Protein AF-A0A2V8JB22-F1 (afdb_monomer_lite)

pLDDT: mean 75.25, std 18.9, range [32.5, 94.56]

Radius of gyration: 24.41 Å; chains: 1; bounding box: 42×45×78 Å

Secondary structure (DSSP, 8-state):
-----------THHHHHHHHHHHTT-EEEEEEEE--SHHHHHHHHHHHT-TT--EEEEEEEEESTTSB-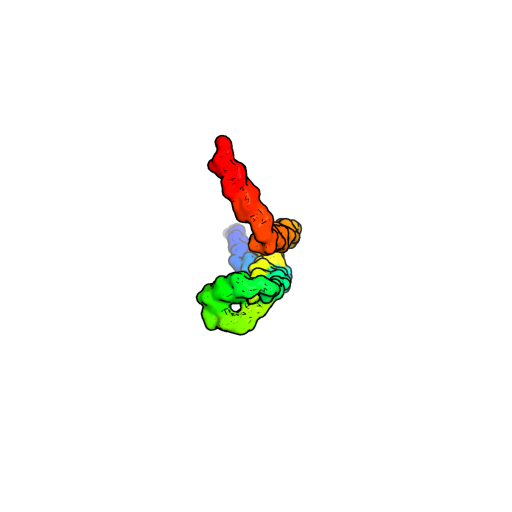HHHHHHHHHHHHHHHHHTT-TTHHHHHHHTT--

Foldseek 3Di:
DDDDDPPPPPPCVVVVVVVVVFQVPKDKDKDKDFDPDPVSLVVVCVVVVNNPDGIDIDMDTRDTPVGNDVVNVVVVVVCVVVVVVVVPDPCVVVVVVVVVPD

Sequence (102 aa):
MWRPTTDTDRSPEGSSRDFHALASRSLSAYLVYQLLNADAQNKAAAYSNNPDIRFEYTVISNIYSAGLPPLEAGSVVAERFIARERTMDPMDEVFRTTNGMR

Structure (mmCIF, N/CA/C/O backbone):
data_AF-A0A2V8JB22-F1
#
_entry.id   AF-A0A2V8JB22-F1
#
loop_
_atom_site.group_PDB
_atom_site.id
_atom_site.type_symbol
_atom_site.label_atom_id
_atom_site.label_alt_id
_atom_site.label_comp_id
_atom_site.label_asym_id
_atom_site.label_entity_id
_atom_site.label_seq_id
_atom_site.pdbx_PDB_ins_code
_atom_site.Cartn_x
_atom_site.Cartn_y
_atom_site.Cartn_z
_atom_site.occupancy
_atom_site.B_iso_or_equiv
_atom_site.auth_seq_id
_atom_site.auth_comp_id
_atom_site.auth_asym_id
_atom_site.auth_atom_id
_atom_site.pdbx_PDB_model_num
ATOM 1 N N . MET A 1 1 ? 20.441 -5.523 -61.464 1.00 38.66 1 MET A N 1
ATOM 2 C CA . MET A 1 1 ? 20.774 -4.458 -60.495 1.00 38.66 1 MET A CA 1
ATOM 3 C C . MET A 1 1 ? 19.741 -4.522 -59.380 1.00 38.66 1 MET A C 1
ATOM 5 O O . MET A 1 1 ? 18.619 -4.082 -59.576 1.00 38.66 1 MET A O 1
ATOM 9 N N . TRP A 1 2 ? 20.066 -5.203 -58.282 1.00 32.50 2 TRP A N 1
ATOM 10 C CA . TRP A 1 2 ? 19.169 -5.386 -57.138 1.00 32.50 2 TRP A CA 1
ATOM 11 C C . TRP A 1 2 ? 19.340 -4.193 -56.192 1.00 32.50 2 TRP A C 1
ATOM 13 O O . TRP A 1 2 ? 20.472 -3.844 -55.857 1.00 32.50 2 TRP A O 1
ATO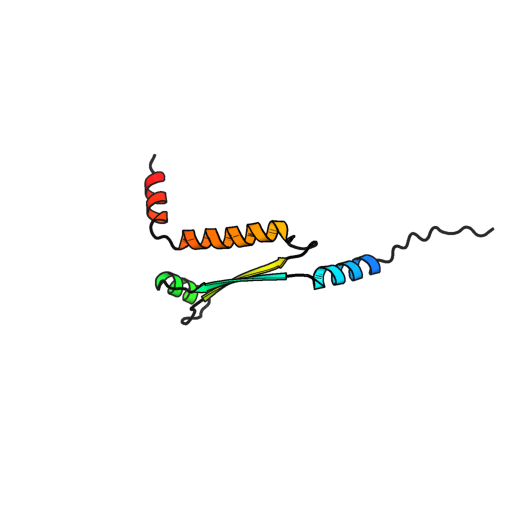M 23 N N . ARG A 1 3 ? 18.245 -3.524 -55.823 1.00 38.75 3 ARG A N 1
ATOM 24 C CA . ARG A 1 3 ? 18.247 -2.477 -54.794 1.00 38.75 3 ARG A CA 1
ATOM 25 C C . ARG A 1 3 ? 17.774 -3.109 -53.484 1.00 38.75 3 ARG A C 1
ATOM 27 O O . ARG A 1 3 ? 16.684 -3.676 -53.502 1.00 38.75 3 ARG A O 1
ATOM 34 N N . PRO A 1 4 ? 18.523 -3.003 -52.373 1.00 44.44 4 PRO A N 1
ATOM 35 C CA . PRO A 1 4 ? 17.979 -3.368 -51.081 1.00 44.44 4 PRO A CA 1
ATOM 36 C C . PRO A 1 4 ? 16.941 -2.309 -50.717 1.00 44.44 4 PRO A C 1
ATOM 38 O O . PRO A 1 4 ? 17.271 -1.135 -50.552 1.00 44.44 4 PRO A O 1
ATOM 41 N N . THR A 1 5 ? 15.678 -2.708 -50.617 1.00 49.75 5 THR A N 1
ATOM 42 C CA . THR A 1 5 ? 14.719 -1.996 -49.777 1.00 49.75 5 THR A CA 1
ATOM 43 C C . THR A 1 5 ? 15.281 -2.041 -48.364 1.00 49.75 5 THR A C 1
ATOM 45 O O . THR A 1 5 ? 15.498 -3.121 -47.821 1.00 49.75 5 THR A O 1
ATOM 48 N N . THR A 1 6 ? 15.587 -0.873 -47.801 1.00 48.56 6 THR A N 1
ATOM 49 C CA . THR A 1 6 ? 15.809 -0.709 -46.366 1.00 48.56 6 THR A CA 1
ATOM 50 C C . THR A 1 6 ? 14.525 -1.141 -45.687 1.00 48.56 6 THR A C 1
ATOM 52 O O . THR A 1 6 ? 13.568 -0.369 -45.599 1.00 48.56 6 THR A O 1
ATOM 55 N N . ASP A 1 7 ? 14.484 -2.414 -45.312 1.00 42.88 7 ASP A N 1
ATOM 56 C CA . ASP A 1 7 ? 13.396 -2.972 -44.548 1.00 42.88 7 ASP A CA 1
ATOM 57 C C . ASP A 1 7 ? 13.456 -2.304 -43.181 1.00 42.88 7 ASP A C 1
ATOM 59 O O . ASP A 1 7 ? 14.310 -2.578 -42.339 1.00 42.88 7 ASP A O 1
ATOM 63 N N . THR A 1 8 ? 12.614 -1.289 -43.047 1.00 52.09 8 THR A N 1
ATOM 64 C CA . THR A 1 8 ? 12.410 -0.552 -41.808 1.00 52.09 8 THR A CA 1
ATOM 65 C C . THR A 1 8 ? 11.298 -1.250 -41.030 1.00 52.09 8 THR A C 1
ATOM 67 O O . THR A 1 8 ? 10.510 -0.593 -40.362 1.00 52.09 8 THR A O 1
ATOM 70 N N . ASP A 1 9 ? 11.201 -2.578 -41.124 1.00 44.31 9 ASP A N 1
ATOM 71 C CA . ASP A 1 9 ? 10.332 -3.374 -40.275 1.00 44.31 9 ASP A CA 1
ATOM 72 C C . ASP A 1 9 ? 11.032 -3.633 -38.936 1.00 44.31 9 ASP A C 1
ATOM 74 O O . ASP A 1 9 ? 11.607 -4.685 -38.659 1.00 44.31 9 ASP A O 1
ATOM 78 N N . ARG A 1 10 ? 10.995 -2.622 -38.059 1.00 52.25 10 ARG A N 1
ATOM 79 C CA . ARG A 1 10 ? 10.976 -2.915 -36.624 1.00 52.25 10 ARG A CA 1
ATOM 80 C C . ARG A 1 10 ? 9.645 -3.605 -36.353 1.00 52.25 10 ARG A C 1
ATOM 82 O O . ARG A 1 10 ? 8.653 -2.936 -36.069 1.00 52.25 10 ARG A O 1
ATOM 89 N N . SER A 1 11 ? 9.647 -4.931 -36.416 1.00 47.19 11 SER A N 1
ATOM 90 C CA . SER A 1 11 ? 8.498 -5.734 -36.023 1.00 47.19 11 SER A CA 1
ATOM 91 C C . SER A 1 11 ? 8.036 -5.321 -34.609 1.00 47.19 11 SER A C 1
ATOM 93 O O . SER A 1 11 ? 8.872 -5.163 -33.708 1.00 47.19 11 SER A O 1
ATOM 95 N N . PRO A 1 12 ? 6.723 -5.164 -34.360 1.00 52.12 12 PRO A N 1
ATOM 96 C CA . PRO A 1 12 ? 6.190 -4.688 -33.077 1.00 52.12 12 PRO A CA 1
ATOM 97 C C . PRO A 1 12 ? 6.427 -5.659 -31.903 1.00 52.12 12 PRO A C 1
ATOM 99 O O . PRO A 1 12 ? 6.172 -5.315 -30.749 1.00 52.12 12 PRO A O 1
ATOM 102 N N . GLU A 1 13 ? 6.962 -6.857 -32.166 1.00 50.47 13 GLU A N 1
ATOM 103 C CA . GLU A 1 13 ? 7.277 -7.869 -31.152 1.00 50.47 13 GLU A CA 1
ATOM 104 C C . GLU A 1 13 ? 8.314 -7.417 -30.114 1.00 50.47 13 GLU A C 1
ATOM 106 O O . GLU A 1 13 ? 8.264 -7.876 -28.971 1.00 50.47 13 GLU A O 1
ATOM 111 N N . GLY A 1 14 ? 9.234 -6.514 -30.479 1.00 54.44 14 GLY A N 1
ATOM 112 C CA . GLY A 1 14 ? 10.234 -5.990 -29.541 1.00 54.44 14 GLY A CA 1
ATOM 113 C C . GLY A 1 14 ? 9.586 -5.273 -28.354 1.00 54.44 14 GLY A C 1
ATOM 114 O O . GLY A 1 14 ? 9.893 -5.564 -27.203 1.00 54.44 14 GLY A O 1
ATOM 115 N N . SER A 1 15 ? 8.578 -4.437 -28.625 1.00 59.56 15 SER A N 1
ATOM 116 C CA . SER A 1 15 ? 7.884 -3.656 -27.593 1.00 59.56 15 SER A CA 1
ATOM 117 C C . SER A 1 15 ? 7.078 -4.518 -26.616 1.00 59.56 15 SER A C 1
ATOM 119 O O . SER A 1 15 ? 6.926 -4.139 -25.455 1.00 59.56 15 SER A O 1
ATOM 121 N N . SER A 1 16 ? 6.535 -5.654 -27.064 1.00 61.53 16 SER A N 1
ATOM 122 C CA . SER A 1 16 ? 5.736 -6.543 -26.209 1.00 61.53 16 SER A CA 1
ATOM 123 C C . SER A 1 16 ? 6.619 -7.397 -25.295 1.00 61.53 16 SER A C 1
ATOM 125 O O . SER A 1 16 ? 6.317 -7.531 -24.108 1.00 61.53 16 SER A O 1
ATOM 127 N N . ARG A 1 17 ? 7.747 -7.920 -25.802 1.00 60.84 17 ARG A N 1
ATOM 128 C CA . ARG A 1 17 ? 8.718 -8.664 -24.977 1.00 60.84 17 ARG A CA 1
ATOM 129 C C . ARG A 1 17 ? 9.310 -7.783 -23.877 1.00 60.84 17 ARG A C 1
ATOM 131 O O . ARG A 1 17 ? 9.392 -8.223 -22.730 1.00 60.84 17 ARG A O 1
ATOM 138 N N . ASP A 1 18 ? 9.632 -6.536 -24.207 1.00 71.94 18 ASP 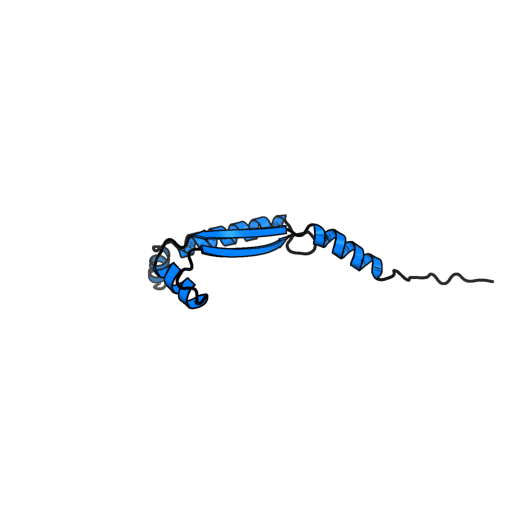A N 1
ATOM 139 C CA . ASP A 1 18 ? 10.169 -5.568 -23.251 1.00 71.94 18 ASP A CA 1
ATOM 140 C C . ASP A 1 18 ? 9.149 -5.229 -22.153 1.00 71.94 18 ASP A C 1
ATOM 142 O O . ASP A 1 18 ? 9.494 -5.180 -20.972 1.00 71.94 18 ASP A O 1
ATOM 146 N N . PHE A 1 19 ? 7.866 -5.091 -22.506 1.00 70.25 19 PHE A N 1
ATOM 147 C CA . PHE A 1 19 ? 6.798 -4.897 -21.525 1.00 70.25 19 PHE A CA 1
ATOM 148 C C . PHE A 1 19 ? 6.684 -6.077 -20.551 1.00 70.25 19 PHE A C 1
ATOM 150 O O . PHE A 1 19 ? 6.653 -5.863 -19.340 1.00 70.25 19 PHE A O 1
ATOM 157 N N . HIS A 1 20 ? 6.668 -7.319 -21.045 1.00 75.62 20 HIS A N 1
ATOM 158 C CA . HIS A 1 20 ? 6.587 -8.500 -20.178 1.00 75.62 20 HIS A CA 1
ATOM 159 C C . HIS A 1 20 ? 7.794 -8.619 -19.237 1.00 75.62 20 HIS A C 1
ATOM 161 O O . HIS A 1 20 ? 7.620 -8.954 -18.064 1.00 75.62 20 HIS A O 1
ATOM 167 N N . ALA A 1 21 ? 8.996 -8.291 -19.719 1.00 77.19 21 ALA A N 1
ATOM 168 C CA . ALA A 1 21 ? 10.219 -8.303 -18.919 1.00 77.19 21 ALA A CA 1
ATOM 169 C C . ALA A 1 21 ? 10.240 -7.223 -17.820 1.00 77.19 21 ALA A C 1
ATOM 171 O O . ALA A 1 21 ? 10.829 -7.426 -16.757 1.00 77.19 21 ALA A O 1
ATOM 172 N N . LEU A 1 22 ? 9.603 -6.072 -18.054 1.00 80.00 22 LEU A N 1
ATOM 173 C CA . LEU A 1 22 ? 9.470 -5.015 -17.049 1.00 80.00 22 LEU A CA 1
ATOM 174 C C . LEU A 1 22 ? 8.332 -5.300 -16.065 1.00 80.00 22 LEU A C 1
ATOM 176 O O . LEU A 1 22 ? 8.510 -5.154 -14.855 1.00 80.00 22 LEU A O 1
ATOM 180 N N . ALA A 1 23 ? 7.182 -5.750 -16.564 1.00 72.44 23 ALA A N 1
ATOM 181 C CA . ALA A 1 23 ? 6.007 -6.048 -15.754 1.00 72.44 23 ALA A CA 1
ATOM 182 C C . ALA A 1 23 ? 6.238 -7.228 -14.795 1.00 72.44 23 ALA A C 1
ATOM 184 O O . ALA A 1 23 ? 5.691 -7.229 -13.694 1.00 72.44 23 ALA A O 1
ATOM 185 N N . SER A 1 24 ? 7.103 -8.192 -15.140 1.00 79.19 24 SER A N 1
ATOM 186 C CA . SER A 1 24 ? 7.484 -9.283 -14.227 1.00 79.19 24 SER A CA 1
ATOM 187 C C . SER A 1 24 ? 8.208 -8.799 -12.964 1.00 79.19 24 SER A C 1
ATOM 189 O O . SER A 1 24 ? 8.369 -9.563 -12.017 1.00 79.19 24 SER A O 1
ATOM 191 N N . ARG A 1 25 ? 8.663 -7.539 -12.947 1.00 86.31 25 ARG A N 1
ATOM 192 C CA . ARG A 1 25 ? 9.324 -6.881 -11.810 1.00 86.31 25 ARG A CA 1
ATOM 193 C C . ARG A 1 25 ? 8.382 -5.925 -11.070 1.00 86.31 25 ARG A C 1
ATOM 195 O O . ARG A 1 25 ? 8.843 -5.166 -10.224 1.00 86.31 25 ARG A O 1
ATOM 202 N N . SER A 1 26 ? 7.090 -5.944 -11.402 1.00 89.75 26 SER A N 1
ATOM 203 C CA . SER A 1 26 ? 6.067 -5.151 -10.727 1.00 89.75 26 SER A CA 1
ATOM 204 C C . SER A 1 26 ? 5.929 -5.572 -9.268 1.00 89.75 26 SER A C 1
ATOM 206 O O . SER A 1 26 ? 5.706 -6.744 -8.969 1.00 89.75 26 SER A O 1
ATOM 208 N N . LEU A 1 27 ? 6.003 -4.596 -8.367 1.00 93.19 27 LEU A N 1
ATOM 209 C CA . LEU A 1 27 ? 5.757 -4.770 -6.941 1.00 93.19 27 LEU A CA 1
ATOM 210 C C . LEU A 1 27 ? 4.407 -4.178 -6.527 1.00 93.19 27 LEU A C 1
ATOM 212 O O . LEU A 1 27 ? 3.835 -3.323 -7.211 1.00 93.19 27 LEU A O 1
ATOM 216 N N . SER A 1 28 ? 3.935 -4.629 -5.367 1.00 94.56 28 SER A N 1
ATOM 217 C CA . SER A 1 28 ? 2.773 -4.081 -4.673 1.00 94.56 28 SER A CA 1
ATOM 218 C C . SER A 1 28 ? 3.107 -3.887 -3.198 1.00 94.56 28 SER A C 1
ATOM 220 O O . SER A 1 28 ? 3.696 -4.768 -2.572 1.00 94.56 28 SER A O 1
ATOM 222 N N . ALA A 1 29 ? 2.706 -2.753 -2.639 1.00 93.81 29 ALA A N 1
ATOM 223 C CA . ALA A 1 29 ? 2.768 -2.462 -1.218 1.00 93.81 29 ALA A CA 1
ATOM 224 C C . ALA A 1 29 ? 1.370 -2.588 -0.604 1.00 93.81 29 ALA A C 1
ATOM 226 O O . ALA A 1 29 ? 0.398 -2.049 -1.136 1.00 93.81 29 ALA A O 1
ATOM 227 N N . TYR A 1 30 ? 1.288 -3.283 0.528 1.00 93.88 30 TYR A N 1
ATOM 228 C CA . TYR A 1 30 ? 0.057 -3.483 1.287 1.00 93.88 30 TYR A CA 1
ATOM 229 C C . TYR A 1 30 ? 0.186 -2.774 2.631 1.00 93.88 30 TYR A C 1
ATOM 231 O O . TYR A 1 30 ? 1.044 -3.126 3.439 1.00 93.88 30 TYR A O 1
ATOM 239 N N . LEU A 1 31 ? -0.669 -1.785 2.868 1.00 92.25 31 LEU A N 1
ATOM 240 C CA . LEU A 1 31 ? -0.797 -1.112 4.154 1.00 92.25 31 LEU A CA 1
ATOM 241 C C . LEU A 1 31 ? -2.052 -1.650 4.835 1.00 92.25 31 LEU A C 1
ATOM 243 O O . LEU A 1 31 ? -3.138 -1.624 4.251 1.00 92.25 31 LEU A O 1
ATOM 247 N N . VAL A 1 32 ? -1.890 -2.149 6.059 1.00 91.88 32 VAL A N 1
ATOM 248 C CA . VAL A 1 32 ? -2.967 -2.761 6.841 1.00 91.88 32 VAL A CA 1
ATOM 249 C C . VAL A 1 32 ? -3.099 -2.012 8.154 1.00 91.88 32 VAL A C 1
ATOM 251 O O . VAL A 1 32 ? -2.162 -1.989 8.950 1.00 91.88 32 VAL A O 1
ATOM 254 N N . TYR A 1 33 ? -4.268 -1.427 8.384 1.00 87.69 33 TYR A N 1
ATOM 255 C CA . TYR A 1 33 ? -4.577 -0.706 9.613 1.00 87.69 33 TYR A CA 1
ATOM 256 C C . TYR A 1 33 ? -5.663 -1.425 10.382 1.00 87.69 33 TYR A C 1
ATOM 258 O O . TYR A 1 33 ? -6.715 -1.733 9.826 1.00 87.69 33 TYR A O 1
ATOM 266 N N . GLN A 1 34 ? 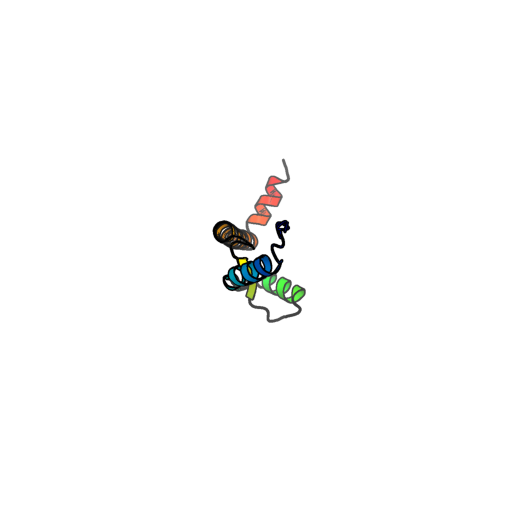-5.431 -1.666 11.669 1.00 90.00 34 GLN A N 1
ATOM 267 C CA . GLN A 1 34 ? -6.477 -2.166 12.547 1.00 90.00 34 GLN A CA 1
ATOM 268 C C . GLN A 1 34 ? -7.431 -1.029 12.923 1.00 90.00 34 GLN A C 1
ATOM 270 O O . GLN A 1 34 ? -7.007 0.048 13.342 1.00 90.00 34 GLN A O 1
ATOM 275 N N . LEU A 1 35 ? -8.730 -1.277 12.791 1.00 88.56 35 LEU A N 1
ATOM 276 C CA . LEU A 1 35 ? -9.775 -0.354 13.212 1.00 88.56 35 LEU A CA 1
ATOM 277 C C . LEU A 1 35 ? -9.974 -0.513 14.723 1.00 88.56 35 LEU A C 1
ATOM 279 O O . LEU A 1 35 ? -10.623 -1.451 15.174 1.00 88.56 35 LEU A O 1
ATOM 283 N N . LEU A 1 36 ? -9.361 0.377 15.506 1.00 86.25 36 LEU A N 1
ATOM 284 C CA . LEU A 1 36 ? -9.444 0.354 16.975 1.00 86.25 36 LEU A CA 1
ATOM 285 C C . LEU A 1 36 ? -10.604 1.200 17.528 1.00 86.25 36 LEU A C 1
ATOM 287 O O . LEU A 1 36 ? -11.017 1.010 18.668 1.00 86.25 36 LEU A O 1
ATOM 291 N N . ASN A 1 37 ? -11.126 2.135 16.731 1.00 84.56 37 ASN A N 1
ATOM 292 C CA . ASN A 1 37 ? -12.234 3.014 17.100 1.00 84.56 37 ASN A CA 1
ATOM 293 C C . ASN A 1 37 ? -13.565 2.449 16.568 1.00 84.56 37 ASN A C 1
ATOM 295 O O . ASN A 1 37 ? -13.678 2.161 15.374 1.00 84.56 37 ASN A O 1
ATOM 299 N N . ALA A 1 38 ? -14.577 2.358 17.438 1.00 85.25 38 ALA A N 1
ATOM 300 C CA . ALA A 1 38 ? -15.920 1.887 17.105 1.00 85.25 38 ALA A CA 1
ATOM 301 C C . ALA A 1 38 ? -16.602 2.709 15.994 1.00 85.25 38 ALA A C 1
ATOM 303 O O . ALA A 1 38 ? -17.239 2.134 15.117 1.00 85.25 38 ALA A O 1
ATOM 304 N N . ASP A 1 39 ? -16.423 4.031 15.953 1.00 86.19 39 ASP A N 1
ATOM 305 C CA . ASP A 1 39 ? -16.995 4.878 14.898 1.00 86.19 39 ASP A CA 1
ATOM 306 C C . ASP A 1 39 ? -16.339 4.623 13.541 1.00 86.19 39 ASP A C 1
ATOM 308 O O . ASP A 1 39 ? -17.014 4.574 12.509 1.00 86.19 39 ASP A O 1
ATOM 312 N N . ALA A 1 40 ? -15.017 4.431 13.528 1.00 83.88 40 ALA A N 1
ATOM 313 C CA . ALA A 1 40 ? -14.286 4.073 12.316 1.00 83.88 40 ALA A CA 1
ATOM 314 C C . ALA A 1 40 ? -14.708 2.684 11.819 1.00 83.88 40 ALA A C 1
ATOM 316 O O . ALA A 1 40 ? -14.911 2.493 10.620 1.00 83.88 40 ALA A O 1
ATOM 317 N N . GLN A 1 41 ? -14.907 1.742 12.743 1.00 87.75 41 GLN A N 1
ATOM 318 C CA . GLN A 1 41 ? -15.400 0.407 12.436 1.00 87.75 41 GLN A CA 1
ATOM 319 C C . GLN A 1 41 ? -16.827 0.436 11.879 1.00 87.75 41 GLN A C 1
ATOM 321 O O . GLN A 1 41 ? -17.084 -0.189 10.857 1.00 87.75 41 GLN A O 1
ATOM 326 N N . ASN A 1 42 ? -17.728 1.226 12.466 1.00 87.25 42 ASN A N 1
ATOM 327 C CA . ASN A 1 42 ? -19.106 1.379 11.993 1.00 87.25 42 ASN A CA 1
ATOM 328 C C . ASN A 1 42 ? -19.170 1.980 10.583 1.00 87.25 42 ASN A C 1
ATOM 330 O O . ASN A 1 42 ? -19.904 1.487 9.725 1.00 87.25 42 ASN A O 1
ATOM 334 N N . LYS A 1 43 ? -18.369 3.018 10.310 1.00 87.12 43 LYS A N 1
ATOM 335 C CA . LYS A 1 43 ? -18.265 3.615 8.968 1.00 87.12 43 LYS A CA 1
ATOM 336 C C . LYS A 1 43 ? -17.727 2.608 7.951 1.00 87.12 43 LYS A C 1
ATOM 338 O O . LYS A 1 43 ? -18.279 2.482 6.859 1.00 87.12 43 LYS A O 1
ATOM 343 N N . ALA A 1 44 ? -16.683 1.868 8.318 1.00 86.25 44 ALA A N 1
ATOM 344 C CA . ALA A 1 44 ? -16.114 0.831 7.467 1.00 86.25 44 ALA A CA 1
ATOM 345 C C . ALA A 1 44 ? -17.106 -0.319 7.225 1.00 86.25 44 ALA A C 1
ATOM 347 O O . ALA A 1 44 ? -17.216 -0.803 6.098 1.00 86.25 44 ALA A O 1
ATOM 348 N N . ALA A 1 45 ? -17.862 -0.727 8.246 1.00 89.94 45 ALA A N 1
ATOM 349 C CA . ALA A 1 45 ? -18.884 -1.762 8.153 1.00 89.94 45 ALA A CA 1
ATOM 350 C C . ALA A 1 45 ? -20.017 -1.349 7.210 1.00 89.94 45 ALA A C 1
ATOM 352 O O . ALA A 1 45 ? -20.414 -2.135 6.353 1.00 89.94 45 ALA A O 1
ATOM 353 N N . ALA A 1 46 ? -20.480 -0.099 7.305 1.00 90.06 46 ALA A N 1
ATOM 354 C CA . ALA A 1 46 ? -21.498 0.446 6.412 1.00 90.06 46 ALA A CA 1
ATOM 355 C C . ALA A 1 46 ? -21.018 0.516 4.953 1.00 90.06 46 ALA A C 1
ATOM 357 O O . ALA A 1 46 ? -21.765 0.171 4.042 1.00 90.06 46 ALA A O 1
ATOM 358 N N . TYR A 1 47 ? -19.767 0.930 4.723 1.00 88.44 47 TYR A N 1
ATOM 359 C CA . TYR A 1 47 ? -19.201 1.029 3.375 1.00 88.44 47 TYR A CA 1
ATOM 360 C C . TYR A 1 47 ? -18.940 -0.341 2.734 1.00 88.44 47 TYR A C 1
ATOM 362 O O . TYR A 1 47 ? -19.233 -0.552 1.560 1.00 88.44 47 TYR A O 1
ATOM 370 N N . SER A 1 48 ? -18.375 -1.275 3.500 1.00 86.06 48 SER A N 1
ATOM 371 C CA . SER A 1 48 ? -17.987 -2.605 3.007 1.00 86.06 48 SER A CA 1
ATOM 372 C C . SER A 1 48 ? -19.112 -3.642 3.068 1.00 86.06 48 SER A C 1
ATOM 374 O O . SER A 1 48 ? -18.944 -4.744 2.549 1.00 86.06 48 SER A O 1
ATOM 376 N N . ASN A 1 49 ? -20.236 -3.308 3.712 1.00 90.62 49 ASN A N 1
ATOM 377 C CA . ASN A 1 49 ? -21.310 -4.233 4.076 1.00 90.62 49 ASN A CA 1
ATOM 378 C C . ASN A 1 49 ? -20.808 -5.465 4.861 1.00 90.62 49 ASN A C 1
ATOM 380 O O . ASN A 1 49 ? -21.356 -6.561 4.748 1.00 90.62 49 ASN A O 1
ATOM 384 N N . ASN A 1 50 ? -19.737 -5.288 5.641 1.00 89.88 50 ASN A N 1
ATOM 385 C CA . ASN A 1 50 ? -19.153 -6.315 6.492 1.00 89.88 50 ASN A CA 1
ATOM 386 C C . ASN A 1 50 ? -19.145 -5.828 7.952 1.00 89.88 50 ASN A C 1
ATOM 388 O O . ASN A 1 50 ? -18.271 -5.037 8.317 1.00 89.88 50 ASN A O 1
ATOM 392 N N . PRO A 1 51 ? -20.090 -6.286 8.795 1.00 87.56 51 PRO A N 1
ATOM 393 C CA . PRO A 1 51 ? -20.204 -5.822 10.178 1.00 87.56 51 PRO A CA 1
ATOM 394 C C . PRO A 1 51 ? -18.985 -6.186 11.034 1.00 87.56 51 PRO A C 1
ATOM 396 O O . PRO A 1 51 ? -18.653 -5.459 11.965 1.00 87.56 51 PRO A O 1
ATOM 399 N N . ASP A 1 52 ? -18.269 -7.252 10.674 1.00 90.19 52 ASP A N 1
ATOM 400 C CA . ASP A 1 52 ? -17.107 -7.750 11.411 1.00 90.19 52 ASP A CA 1
ATOM 401 C C . ASP A 1 52 ? -15.780 -7.222 10.842 1.00 90.19 52 ASP A C 1
ATOM 403 O O . ASP A 1 52 ? -14.711 -7.789 11.095 1.00 90.19 52 ASP A O 1
ATOM 407 N N . ILE A 1 53 ? -15.808 -6.148 10.041 1.00 91.56 53 ILE A N 1
ATOM 408 C CA . ILE A 1 53 ? -14.584 -5.559 9.496 1.00 91.56 53 ILE A CA 1
ATOM 409 C C . ILE A 1 53 ? -13.688 -5.062 10.634 1.00 91.56 53 ILE A C 1
ATOM 411 O O . ILE A 1 53 ? -14.092 -4.264 11.473 1.00 91.56 53 ILE A O 1
ATOM 415 N N . ARG A 1 54 ? -12.451 -5.563 10.681 1.00 91.94 54 ARG A N 1
ATOM 416 C CA . ARG A 1 54 ? -11.456 -5.206 11.714 1.00 91.94 54 ARG A CA 1
ATOM 417 C C . ARG A 1 54 ? -10.249 -4.472 11.162 1.00 91.94 54 ARG A C 1
ATOM 419 O O . ARG A 1 54 ? -9.483 -3.894 11.928 1.00 91.94 54 ARG A O 1
ATOM 426 N N . PHE A 1 55 ? -10.068 -4.522 9.850 1.00 91.31 55 PHE A N 1
ATOM 427 C CA . PHE A 1 55 ? -8.904 -3.973 9.186 1.00 91.31 55 PHE A CA 1
ATOM 428 C C . PHE A 1 55 ? -9.324 -3.184 7.963 1.00 91.31 55 PHE A C 1
ATOM 430 O O . PHE A 1 55 ? -10.221 -3.590 7.224 1.00 91.31 55 PHE A O 1
ATOM 437 N N . GLU A 1 56 ? -8.622 -2.086 7.741 1.00 87.94 56 GLU A N 1
ATOM 438 C CA . GLU A 1 56 ? -8.618 -1.396 6.470 1.00 87.94 56 GLU A CA 1
ATOM 439 C C . GLU A 1 56 ? -7.351 -1.757 5.701 1.00 87.94 56 GLU A C 1
ATOM 441 O O . GLU A 1 56 ? -6.252 -1.792 6.259 1.00 87.94 56 GLU A O 1
ATOM 446 N N . TYR A 1 57 ? -7.523 -2.006 4.407 1.00 90.00 57 TYR A N 1
ATOM 447 C CA . TYR A 1 57 ? -6.447 -2.359 3.498 1.00 90.00 57 TYR A CA 1
ATOM 448 C C . TYR A 1 57 ? -6.303 -1.271 2.443 1.00 90.00 57 TYR A C 1
ATOM 450 O O . TYR A 1 57 ? -7.260 -0.937 1.749 1.00 90.00 57 TYR A O 1
ATOM 458 N N . THR A 1 58 ? -5.090 -0.753 2.292 1.00 91.50 58 THR A N 1
ATOM 459 C CA . THR A 1 58 ? -4.707 0.090 1.159 1.00 91.50 58 THR A CA 1
ATOM 460 C C . THR A 1 58 ? -3.635 -0.634 0.361 1.00 91.50 58 THR A C 1
ATOM 462 O O . THR A 1 58 ? -2.650 -1.109 0.924 1.00 91.50 58 THR A O 1
ATOM 465 N N . VAL A 1 59 ? -3.824 -0.717 -0.955 1.00 93.75 59 VAL A N 1
ATOM 466 C CA . VAL A 1 59 ? -2.874 -1.363 -1.865 1.00 93.75 59 VAL A CA 1
ATOM 467 C C . VAL A 1 59 ? -2.337 -0.330 -2.842 1.00 93.75 59 VAL A C 1
ATOM 469 O O . VAL A 1 59 ? -3.107 0.358 -3.508 1.00 93.75 59 VAL A O 1
ATOM 472 N N . ILE A 1 60 ? -1.012 -0.245 -2.937 1.00 93.25 60 ILE A N 1
ATOM 473 C CA . ILE A 1 60 ? -0.310 0.501 -3.983 1.00 93.25 60 ILE A CA 1
ATOM 474 C C . ILE A 1 60 ? 0.348 -0.546 -4.873 1.00 93.25 60 ILE A C 1
ATOM 476 O O . ILE A 1 60 ? 1.299 -1.197 -4.453 1.00 93.25 60 ILE A O 1
ATOM 480 N N . SER A 1 61 ? -0.187 -0.758 -6.071 1.00 93.62 61 SER A N 1
ATOM 481 C CA . SER A 1 61 ? 0.308 -1.768 -7.009 1.00 93.62 61 SER A CA 1
ATOM 482 C C . SER A 1 61 ? 1.111 -1.137 -8.141 1.00 93.62 61 SER A C 1
ATOM 484 O O . SER A 1 61 ? 1.249 0.084 -8.229 1.00 93.62 61 SER A O 1
ATOM 486 N N . ASN A 1 62 ? 1.602 -1.986 -9.045 1.00 93.56 62 ASN A N 1
ATOM 487 C CA . ASN A 1 62 ? 2.229 -1.565 -10.294 1.00 93.56 62 ASN A CA 1
ATOM 488 C C . ASN A 1 62 ? 3.471 -0.694 -10.052 1.00 93.56 62 ASN A C 1
ATOM 490 O O . ASN A 1 62 ? 3.742 0.233 -10.816 1.00 93.56 62 ASN A O 1
ATOM 494 N N . ILE A 1 63 ? 4.239 -1.013 -9.006 1.00 93.50 63 ILE A N 1
ATOM 495 C CA . ILE A 1 63 ? 5.486 -0.325 -8.676 1.00 93.50 63 ILE A CA 1
ATOM 496 C C . ILE A 1 63 ? 6.623 -0.943 -9.494 1.00 93.50 63 ILE A C 1
ATOM 498 O O . ILE A 1 63 ? 7.102 -2.032 -9.177 1.00 93.50 63 ILE A O 1
ATOM 502 N N . TYR A 1 64 ? 7.018 -0.272 -10.574 1.00 92.62 64 TYR A N 1
ATOM 503 C CA . TYR A 1 64 ? 8.122 -0.637 -11.469 1.00 92.62 64 TYR A CA 1
ATOM 504 C C . TYR A 1 64 ? 8.411 0.511 -12.447 1.00 92.62 64 TYR A C 1
ATOM 506 O O . TYR A 1 64 ? 7.668 1.485 -12.522 1.00 92.62 64 TYR A O 1
ATOM 514 N N . SER A 1 65 ? 9.484 0.398 -13.231 1.00 87.44 65 SER A N 1
ATOM 515 C CA . SER A 1 65 ? 9.986 1.479 -14.095 1.00 87.44 65 SER A CA 1
ATOM 516 C C . SER A 1 65 ? 9.036 1.946 -15.207 1.00 87.44 65 SER A C 1
ATOM 518 O O . SER A 1 65 ? 9.204 3.058 -15.691 1.00 87.44 65 SER A O 1
ATOM 520 N N . ALA A 1 66 ? 8.066 1.127 -15.627 1.00 87.44 66 ALA A N 1
ATOM 521 C CA . ALA A 1 66 ? 7.025 1.511 -16.591 1.00 87.44 66 ALA A CA 1
ATOM 522 C C . ALA A 1 66 ? 5.632 1.683 -15.940 1.00 87.44 66 ALA A C 1
ATOM 524 O O . ALA A 1 66 ? 4.643 1.884 -16.640 1.00 87.44 66 ALA A O 1
ATOM 525 N N . GLY A 1 67 ? 5.562 1.610 -14.606 1.00 88.94 67 GLY A N 1
ATOM 526 C CA . GLY A 1 67 ? 4.390 1.922 -13.790 1.00 88.94 67 GLY A CA 1
ATOM 527 C C . GLY A 1 67 ? 4.685 3.094 -12.855 1.00 88.94 67 GLY A C 1
ATOM 528 O O . GLY A 1 67 ? 5.194 4.122 -13.295 1.00 88.94 67 GLY A O 1
ATOM 529 N N . LEU A 1 68 ? 4.384 2.941 -11.562 1.00 92.62 68 LEU A N 1
ATOM 530 C CA . LEU A 1 68 ? 4.841 3.879 -10.536 1.00 92.62 68 LEU A CA 1
ATOM 531 C C . LEU A 1 68 ? 6.323 3.598 -10.249 1.00 92.62 68 LEU A C 1
ATOM 533 O O . LEU A 1 68 ? 6.627 2.517 -9.728 1.00 92.62 68 LEU A O 1
ATOM 537 N N . PRO A 1 69 ? 7.263 4.502 -10.575 1.00 94.00 69 PRO A N 1
ATOM 538 C CA . PRO A 1 69 ? 8.659 4.167 -10.395 1.00 94.00 69 PRO A CA 1
ATOM 539 C C . PRO A 1 69 ? 9.003 4.062 -8.895 1.00 94.00 69 PRO A C 1
ATOM 541 O O . PRO A 1 69 ? 8.389 4.735 -8.061 1.00 94.00 69 PRO A O 1
ATOM 544 N N . PRO A 1 70 ? 9.938 3.170 -8.508 1.00 91.81 70 PRO A N 1
ATOM 545 C CA . PRO A 1 70 ? 10.140 2.828 -7.097 1.00 91.81 70 PRO A CA 1
ATOM 546 C C . PRO A 1 70 ? 10.546 3.997 -6.193 1.00 91.81 70 PRO A C 1
ATOM 548 O O . PRO A 1 70 ? 10.228 3.980 -5.005 1.00 91.81 70 PRO A O 1
ATOM 551 N N . LEU A 1 71 ? 11.243 5.000 -6.736 1.00 93.25 71 LEU A N 1
ATOM 552 C CA . LEU A 1 71 ? 11.699 6.153 -5.961 1.00 93.25 71 LEU A CA 1
ATOM 553 C C . LEU A 1 71 ? 10.508 7.023 -5.530 1.00 93.25 71 LEU A C 1
ATOM 555 O O . LEU A 1 71 ? 10.379 7.369 -4.359 1.00 93.25 71 LEU A O 1
ATOM 559 N N . GLU A 1 72 ? 9.594 7.293 -6.456 1.00 94.06 72 GLU A N 1
ATOM 560 C CA . GLU A 1 72 ? 8.350 8.024 -6.237 1.00 94.06 72 GLU A CA 1
ATOM 561 C C . GLU A 1 72 ? 7.362 7.197 -5.407 1.00 94.06 72 GLU A C 1
ATOM 563 O O . GLU A 1 72 ? 6.661 7.736 -4.548 1.00 94.06 72 GLU A O 1
ATOM 568 N N . ALA A 1 73 ? 7.338 5.874 -5.606 1.00 92.56 73 ALA A N 1
ATOM 569 C CA . ALA A 1 73 ? 6.497 4.968 -4.830 1.00 92.56 73 ALA A CA 1
ATOM 570 C C . ALA A 1 73 ? 6.763 5.073 -3.322 1.00 92.56 73 ALA A C 1
ATOM 572 O O . ALA A 1 73 ? 5.819 5.009 -2.534 1.00 92.56 73 ALA A O 1
ATOM 573 N N . GLY A 1 74 ? 8.019 5.292 -2.917 1.00 91.75 74 GLY A N 1
ATOM 574 C CA . GLY A 1 74 ? 8.374 5.516 -1.515 1.00 91.75 74 GLY A CA 1
ATOM 575 C C . GLY A 1 74 ? 7.647 6.719 -0.907 1.00 91.75 74 GLY A C 1
ATOM 576 O O . GLY A 1 74 ? 7.091 6.619 0.187 1.00 91.75 74 GLY A O 1
ATOM 577 N N . SER A 1 75 ? 7.579 7.835 -1.638 1.00 93.81 75 SER A N 1
ATOM 578 C CA . SER A 1 75 ? 6.857 9.035 -1.204 1.00 93.81 75 SER A CA 1
ATOM 579 C C . SER A 1 75 ? 5.353 8.789 -1.100 1.00 93.81 75 SER A C 1
ATOM 581 O O . SER A 1 75 ? 4.743 9.189 -0.113 1.00 93.81 75 SER A O 1
ATOM 583 N N . VAL A 1 76 ? 4.764 8.075 -2.066 1.00 93.12 76 VAL A N 1
ATOM 584 C CA . VAL A 1 76 ? 3.330 7.741 -2.048 1.00 93.12 76 VAL A CA 1
ATOM 585 C C . VAL A 1 76 ? 2.986 6.856 -0.850 1.00 93.12 76 VAL A C 1
ATOM 587 O O . VAL A 1 76 ? 1.996 7.105 -0.165 1.00 93.12 76 VAL A O 1
ATOM 590 N N . VAL A 1 77 ? 3.806 5.842 -0.558 1.00 91.94 77 VAL A N 1
ATOM 591 C CA . VAL A 1 77 ? 3.623 4.988 0.626 1.00 91.94 77 VAL A CA 1
ATOM 592 C C . VAL A 1 77 ? 3.675 5.825 1.908 1.00 91.94 77 VAL A C 1
ATOM 594 O O . VAL A 1 77 ? 2.790 5.697 2.756 1.00 91.94 77 VAL A O 1
ATOM 597 N N . ALA A 1 78 ? 4.668 6.710 2.038 1.00 91.94 78 ALA A N 1
ATOM 598 C CA . ALA A 1 78 ? 4.819 7.573 3.208 1.00 91.94 78 ALA A CA 1
ATOM 599 C C . ALA A 1 78 ? 3.642 8.549 3.376 1.00 91.94 78 ALA A C 1
ATOM 601 O O . ALA A 1 78 ? 3.121 8.705 4.478 1.00 91.94 78 ALA A O 1
ATOM 602 N N . GLU A 1 79 ? 3.177 9.170 2.291 1.00 89.75 79 GLU A N 1
ATOM 603 C CA . GLU A 1 79 ? 2.027 10.077 2.319 1.00 89.75 79 GLU A CA 1
ATOM 604 C C . GLU A 1 79 ? 0.759 9.354 2.776 1.00 89.75 79 GLU A C 1
ATOM 606 O O . GLU A 1 79 ? 0.046 9.853 3.645 1.00 89.75 79 GLU A O 1
ATOM 611 N N . ARG A 1 80 ? 0.494 8.153 2.245 1.00 88.12 80 ARG A N 1
ATOM 612 C CA . ARG A 1 80 ? -0.669 7.350 2.650 1.00 88.12 80 ARG A CA 1
ATOM 613 C C . ARG A 1 80 ? -0.613 6.975 4.122 1.00 88.12 80 ARG A C 1
ATOM 615 O O . ARG A 1 80 ? -1.651 6.992 4.781 1.00 88.12 80 ARG A O 1
ATOM 622 N N . PHE A 1 81 ? 0.584 6.700 4.634 1.00 86.75 81 PHE A N 1
ATOM 623 C CA . PHE A 1 81 ? 0.783 6.436 6.051 1.00 86.75 81 PHE A CA 1
ATOM 624 C C . PHE A 1 81 ? 0.456 7.664 6.912 1.00 86.75 81 PHE A C 1
ATOM 626 O O . PHE A 1 81 ? -0.352 7.584 7.834 1.00 86.75 81 PHE A O 1
ATOM 633 N N . ILE A 1 82 ? 1.021 8.823 6.568 1.00 84.44 82 ILE A N 1
ATOM 634 C CA . ILE A 1 82 ? 0.850 10.070 7.328 1.00 84.44 82 ILE A CA 1
ATOM 635 C C . ILE A 1 82 ? -0.589 10.588 7.256 1.00 84.44 82 ILE A C 1
ATOM 637 O O . ILE A 1 82 ? -1.151 11.018 8.263 1.00 84.44 82 ILE A O 1
ATOM 641 N N . ALA A 1 83 ? -1.198 10.560 6.070 1.00 79.44 83 ALA A N 1
ATOM 642 C CA . ALA A 1 83 ? -2.573 11.005 5.878 1.00 79.44 83 ALA A CA 1
ATOM 643 C C . ALA A 1 83 ? -3.541 10.212 6.763 1.00 79.44 83 ALA A C 1
ATOM 645 O O . ALA A 1 83 ? -4.519 10.775 7.257 1.00 79.44 83 ALA A O 1
ATOM 646 N N . ARG A 1 84 ? -3.252 8.926 6.999 1.00 73.12 84 ARG A N 1
ATOM 647 C CA . ARG A 1 84 ? -4.098 8.088 7.839 1.00 73.12 84 ARG A CA 1
ATOM 648 C C . ARG A 1 84 ? -3.954 8.383 9.326 1.00 73.12 84 ARG A C 1
ATOM 650 O O . ARG A 1 84 ? -4.977 8.439 10.007 1.00 73.12 84 ARG A O 1
ATOM 657 N N . GLU A 1 85 ? -2.740 8.657 9.794 1.00 62.97 85 GLU A N 1
ATOM 658 C CA . GLU A 1 85 ? -2.495 9.079 11.180 1.00 62.97 85 GLU A CA 1
ATOM 659 C C . GLU A 1 85 ? -3.322 10.327 11.535 1.00 62.97 85 GLU A C 1
ATOM 661 O O . GLU A 1 85 ? -4.014 10.362 12.548 1.00 62.97 85 GLU A O 1
ATOM 666 N N . ARG A 1 86 ? -3.355 11.320 10.635 1.00 59.00 86 ARG A N 1
ATOM 667 C CA . ARG A 1 86 ? -4.090 12.579 10.856 1.00 59.00 86 ARG A CA 1
ATOM 668 C C . ARG A 1 86 ? -5.604 12.408 10.948 1.00 59.00 86 ARG A C 1
ATOM 670 O O . ARG A 1 86 ? -6.258 13.096 11.716 1.00 59.00 86 ARG A O 1
ATOM 677 N N . THR A 1 87 ? -6.186 11.474 10.195 1.00 60.31 87 THR A N 1
ATOM 678 C CA . THR A 1 87 ? -7.637 11.212 10.263 1.00 60.31 87 THR A CA 1
ATOM 679 C C . THR A 1 87 ? -8.095 10.523 11.553 1.00 60.31 87 THR A C 1
ATOM 681 O O . THR A 1 87 ? -9.298 10.426 11.785 1.00 60.31 87 THR A O 1
ATOM 684 N N . MET A 1 88 ? -7.165 10.035 12.376 1.00 55.28 88 MET A N 1
ATOM 685 C CA . MET A 1 88 ? -7.449 9.387 13.658 1.00 55.28 88 MET A CA 1
ATOM 686 C C . MET A 1 88 ? -7.219 10.300 14.869 1.00 55.28 88 MET A C 1
ATOM 688 O O . MET A 1 88 ? -7.549 9.881 15.978 1.00 55.28 88 MET A O 1
ATOM 692 N N . ASP A 1 89 ? -6.718 11.527 14.682 1.00 51.62 89 ASP A N 1
ATOM 693 C CA . ASP A 1 89 ? -6.530 12.475 15.779 1.00 51.62 89 ASP A CA 1
ATOM 694 C C . ASP A 1 89 ? -7.820 13.289 16.019 1.00 51.62 89 ASP A C 1
ATOM 696 O O . ASP A 1 89 ? -8.188 14.126 15.186 1.00 51.62 89 ASP A O 1
ATOM 700 N N . PRO A 1 90 ? -8.541 13.080 17.139 1.00 55.12 90 PRO A N 1
ATOM 701 C CA . PRO A 1 90 ? -9.746 13.849 17.455 1.00 55.12 90 PRO A CA 1
ATOM 702 C C . PRO A 1 90 ? -9.475 15.352 17.654 1.00 55.12 90 PRO A C 1
ATOM 704 O O . PRO A 1 90 ? -10.423 16.130 17.753 1.00 55.12 90 PRO A O 1
ATOM 707 N N . MET A 1 91 ? -8.209 15.789 17.701 1.00 49.38 91 MET A N 1
ATOM 708 C CA . MET A 1 91 ? -7.849 17.203 17.836 1.00 49.38 91 MET A CA 1
ATOM 709 C C . MET A 1 91 ? -7.894 18.004 16.523 1.00 49.38 91 MET A C 1
ATOM 711 O O . MET A 1 91 ? -8.030 19.227 16.579 1.00 49.38 91 MET A O 1
ATOM 715 N N . ASP A 1 92 ? -7.855 17.370 15.345 1.00 50.62 92 ASP A N 1
ATOM 716 C CA . ASP A 1 92 ? -7.783 18.093 14.059 1.00 50.62 92 ASP A CA 1
ATOM 717 C C . ASP A 1 92 ? -9.117 18.757 13.648 1.00 50.62 92 ASP A C 1
ATOM 719 O O . ASP A 1 92 ? -9.133 19.733 12.887 1.00 50.62 92 ASP A O 1
ATOM 723 N N . GLU A 1 93 ? -10.252 18.290 14.180 1.00 48.09 93 GLU A N 1
ATOM 724 C CA . GLU A 1 93 ? -11.565 18.904 13.930 1.00 48.09 93 GLU A CA 1
ATOM 725 C C . GLU A 1 93 ? -11.706 20.251 14.669 1.00 48.09 93 GLU A C 1
ATOM 727 O O . GLU A 1 93 ? -12.236 21.215 14.114 1.00 48.09 93 GLU A O 1
ATOM 732 N N . VAL A 1 94 ? -11.109 20.370 15.862 1.00 52.00 94 VAL A N 1
ATOM 733 C CA . VAL A 1 94 ? -11.127 21.591 16.690 1.00 52.00 94 VAL A CA 1
ATOM 734 C C . VAL A 1 94 ? -10.302 22.721 16.063 1.00 52.00 94 VAL A C 1
ATOM 736 O O . VAL A 1 94 ? -10.705 23.890 16.110 1.00 52.00 94 VAL A O 1
ATOM 739 N N . PHE A 1 95 ? -9.171 22.399 15.424 1.00 49.44 95 PHE A N 1
ATOM 740 C CA . PHE A 1 95 ? -8.326 23.396 14.754 1.00 49.44 95 PHE A CA 1
ATOM 741 C C . PHE A 1 95 ? -8.946 23.939 13.460 1.00 49.44 95 PHE A C 1
ATOM 743 O O . PHE A 1 95 ? -8.724 25.102 13.112 1.00 49.44 95 PHE A O 1
ATOM 750 N N . ARG A 1 96 ? -9.771 23.148 12.760 1.00 52.28 96 ARG A N 1
ATOM 751 C CA . ARG A 1 96 ? -10.499 23.622 11.570 1.00 52.28 96 ARG A CA 1
ATOM 752 C C . ARG A 1 96 ? -11.658 24.549 11.925 1.00 52.28 96 ARG A C 1
ATOM 754 O O . ARG A 1 96 ? -11.894 25.510 11.197 1.00 52.28 96 ARG A O 1
ATOM 761 N N . THR A 1 97 ? -12.345 24.321 13.047 1.00 52.78 97 THR A N 1
ATOM 762 C CA . THR A 1 97 ? -13.460 25.184 13.471 1.00 52.78 97 THR A CA 1
ATOM 763 C C . THR A 1 97 ? -12.998 26.519 14.053 1.00 52.78 97 THR A C 1
ATOM 765 O O . THR A 1 97 ? -13.716 27.507 13.941 1.00 52.78 97 THR A O 1
ATOM 768 N N . THR A 1 98 ? -11.802 26.585 14.649 1.00 56.16 98 THR A N 1
ATOM 769 C CA . THR A 1 98 ? -11.277 27.827 15.249 1.00 56.16 98 THR A CA 1
ATOM 770 C C . THR A 1 98 ? -10.550 28.741 14.260 1.00 56.16 98 THR A C 1
ATOM 772 O O . THR A 1 98 ? -10.604 29.955 14.433 1.00 56.16 98 THR A O 1
ATOM 775 N N . ASN A 1 99 ? -9.948 28.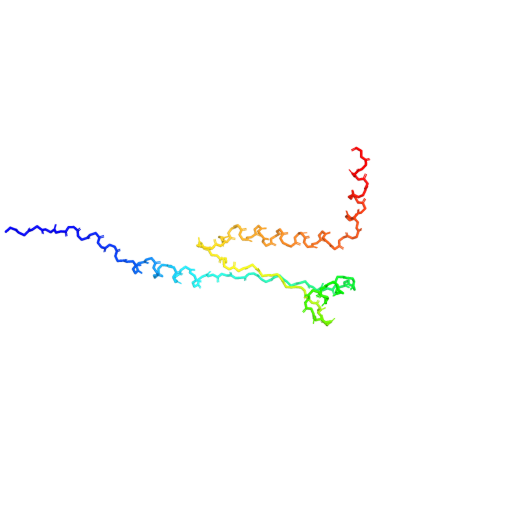214 13.187 1.00 52.44 99 ASN A N 1
ATOM 776 C CA . ASN A 1 99 ? -9.269 29.030 12.163 1.00 52.44 99 ASN A CA 1
ATOM 777 C C . ASN A 1 99 ? -10.148 29.424 10.958 1.00 52.44 99 ASN A C 1
ATOM 779 O O . ASN A 1 99 ? -9.666 30.088 10.046 1.00 52.44 99 ASN A O 1
ATOM 783 N N . GLY A 1 100 ? -11.433 29.049 10.950 1.00 45.56 100 GLY A N 1
ATOM 784 C CA . GLY A 1 100 ? -12.422 29.497 9.956 1.00 45.56 100 GLY A CA 1
ATOM 785 C C . GLY A 1 100 ? -13.166 30.790 10.327 1.00 45.56 100 GLY A C 1
ATOM 786 O O . GLY A 1 100 ? -14.013 31.244 9.563 1.00 45.56 100 GLY A O 1
ATOM 787 N N . MET A 1 101 ? -12.874 31.379 11.491 1.00 43.84 101 MET A N 1
ATOM 788 C CA . MET A 1 101 ? -13.402 32.677 11.924 1.00 43.84 101 MET A CA 1
ATOM 789 C C . MET A 1 101 ? -12.259 33.659 12.185 1.00 43.84 101 MET A C 1
ATOM 791 O O . MET A 1 101 ? 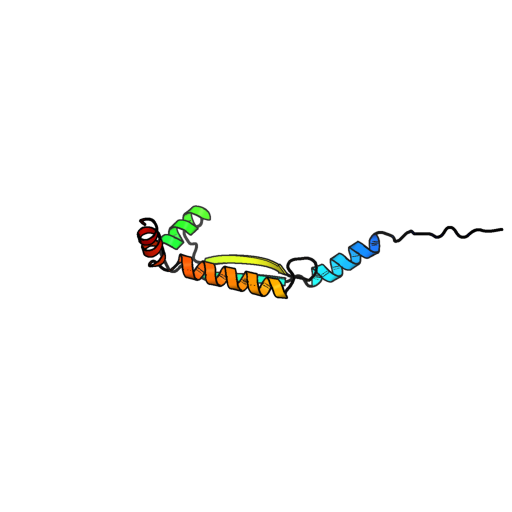-11.975 34.005 13.332 1.00 43.84 101 MET A O 1
ATOM 795 N N . ARG A 1 102 ? -11.605 34.116 11.116 1.00 42.06 102 ARG A N 1
ATOM 796 C CA . ARG A 1 102 ? -10.989 35.445 11.053 1.00 42.06 102 ARG A CA 1
ATOM 797 C C . ARG A 1 102 ? -10.738 35.872 9.618 1.00 42.06 102 ARG A C 1
ATOM 799 O O . ARG A 1 102 ? -10.257 35.027 8.837 1.00 42.06 102 ARG A O 1
#